Protein AF-A0AAP5H4G2-F1 (afdb_monomer_lite)

Secondary structure (DSSP, 8-state):
--SSTTTS----SHHHHTTSEEEEGGGTEEEE-SS---HHHHTSHHHHHTS-HHHHHHHHGGGS-SEEEE--TT--

Foldseek 3Di:
DPDPCVPAPWDPDPCVVQVAKTAGPVQQKIFGDPGADDPCNLPDPCLVPVDDPVVNVVVVVNPGTPDMDRRDPPDD

Radius of gyration: 14.71 Å; chains: 1; bounding box: 33×24×37 Å

Sequence (76 aa):
MSSMDEKTSYIRDDEAKMGVCYTFKDIQLSFWRPSALTEDKLKSEEFSTELNPENQEYEKRNLYFRTVAIASSGYY

Organism: Paenibacillus amylolyticus (NCBI:txid1451)

pLDDT: mean 87.9, s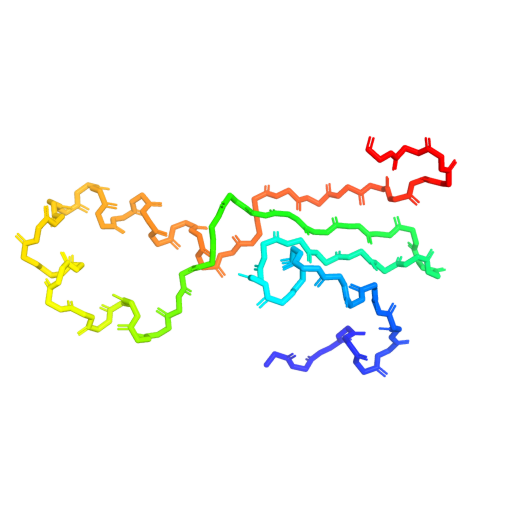td 11.28, range [43.38, 96.44]

Structure (mmCIF, N/CA/C/O backbone):
data_AF-A0AAP5H4G2-F1
#
_entry.id   AF-A0AAP5H4G2-F1
#
loop_
_atom_site.group_PDB
_atom_site.id
_atom_site.type_symbol
_atom_site.label_atom_id
_atom_site.label_alt_id
_atom_site.label_comp_id
_atom_site.label_asym_id
_atom_site.label_entity_id
_atom_site.label_seq_id
_atom_site.pdbx_PDB_ins_code
_atom_site.Cartn_x
_atom_site.Cartn_y
_atom_site.Cartn_z
_atom_site.occupancy
_atom_site.B_iso_or_equiv
_atom_site.auth_seq_id
_atom_site.auth_comp_id
_atom_site.auth_asym_id
_atom_site.auth_atom_id
_atom_site.pdbx_PDB_model_num
ATOM 1 N N . MET A 1 1 ? -8.876 -5.951 -6.480 1.00 43.38 1 MET A N 1
ATOM 2 C CA . MET A 1 1 ? -7.967 -4.993 -7.141 1.00 43.38 1 MET A CA 1
ATOM 3 C C . MET A 1 1 ? -7.137 -5.761 -8.172 1.00 43.38 1 MET A C 1
ATOM 5 O O . MET A 1 1 ? -5.934 -5.888 -8.018 1.00 43.38 1 MET A O 1
ATOM 9 N N . SER A 1 2 ? -7.789 -6.323 -9.199 1.00 52.59 2 SER A N 1
ATOM 10 C CA . SER A 1 2 ? -7.096 -6.833 -10.393 1.00 52.59 2 SER A CA 1
ATOM 11 C C . SER A 1 2 ? -6.877 -5.656 -11.327 1.00 52.59 2 SER A C 1
ATOM 13 O O . SER A 1 2 ? -7.866 -5.033 -11.709 1.00 52.59 2 SER A O 1
ATOM 15 N N . SER A 1 3 ? -5.626 -5.345 -11.680 1.00 67.69 3 SER A N 1
ATOM 16 C CA . SER A 1 3 ? -5.322 -4.776 -13.009 1.00 67.69 3 SER A CA 1
ATOM 17 C C . SER A 1 3 ? -3.833 -4.563 -13.308 1.00 67.69 3 SER A C 1
ATOM 19 O O . SER A 1 3 ? -3.506 -4.475 -14.489 1.00 67.69 3 SER A O 1
ATOM 21 N N . MET A 1 4 ? -2.938 -4.469 -12.314 1.00 73.56 4 MET A N 1
ATOM 22 C CA . MET A 1 4 ? -1.513 -4.150 -12.549 1.00 73.56 4 MET A CA 1
ATOM 23 C C . MET A 1 4 ? -0.526 -5.248 -12.155 1.00 73.56 4 MET A C 1
ATOM 25 O O . MET A 1 4 ? 0.351 -5.553 -12.955 1.00 73.56 4 MET A O 1
ATOM 29 N N . ASP A 1 5 ? -0.686 -5.868 -10.985 1.00 75.12 5 ASP A N 1
ATOM 30 C CA . ASP A 1 5 ? 0.187 -6.972 -10.537 1.00 75.12 5 ASP A CA 1
ATOM 31 C C . ASP A 1 5 ? 0.111 -8.190 -11.482 1.00 75.12 5 ASP A C 1
ATOM 33 O O . ASP A 1 5 ? 1.081 -8.902 -11.702 1.00 75.12 5 ASP A O 1
ATOM 37 N N . GLU A 1 6 ? -1.031 -8.371 -12.151 1.00 82.69 6 GLU A N 1
ATOM 38 C CA . GLU A 1 6 ? -1.208 -9.380 -13.205 1.00 82.69 6 GLU A CA 1
ATOM 39 C C . GLU A 1 6 ? -0.468 -9.035 -14.510 1.00 82.69 6 GLU A C 1
ATOM 41 O O . GLU A 1 6 ? -0.196 -9.920 -15.317 1.00 82.69 6 GLU A O 1
ATOM 46 N N . LYS A 1 7 ? -0.179 -7.749 -14.753 1.00 84.75 7 LYS A N 1
ATOM 47 C CA . LYS A 1 7 ? 0.396 -7.256 -16.017 1.00 84.75 7 LYS A CA 1
ATOM 48 C C . LYS A 1 7 ? 1.896 -7.015 -15.939 1.00 84.75 7 LYS A C 1
ATOM 50 O O . LYS A 1 7 ? 2.563 -7.051 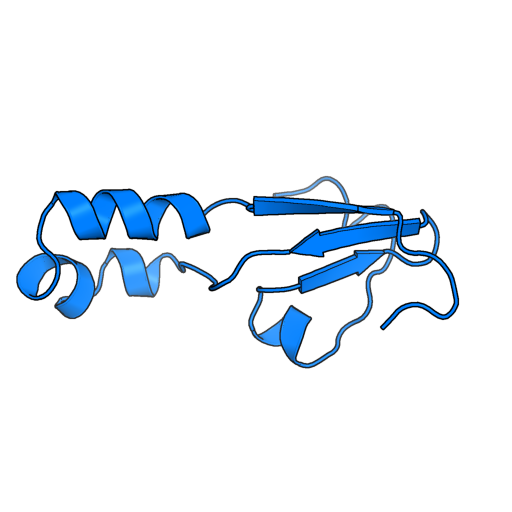-16.968 1.00 84.75 7 LYS 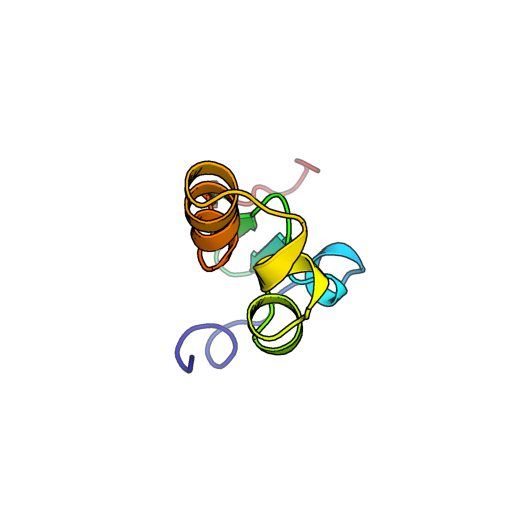A O 1
ATOM 55 N N . THR A 1 8 ? 2.417 -6.719 -14.754 1.00 85.94 8 THR A N 1
ATOM 56 C CA . THR A 1 8 ? 3.834 -6.431 -14.543 1.00 85.94 8 THR A CA 1
ATOM 57 C C . THR A 1 8 ? 4.232 -6.767 -13.115 1.00 85.94 8 THR A C 1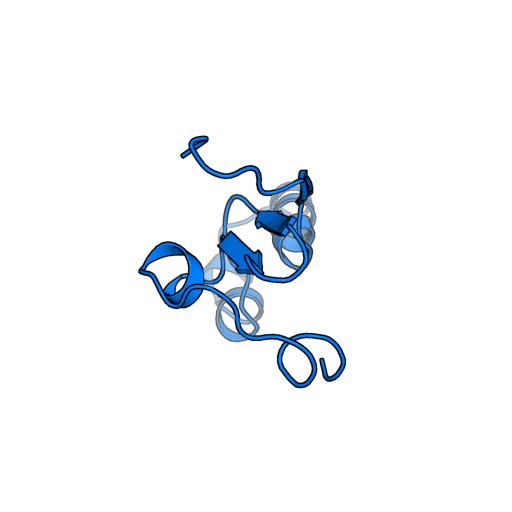
ATOM 59 O O . THR A 1 8 ? 3.505 -6.480 -12.167 1.00 85.94 8 THR A O 1
ATOM 62 N N . SER A 1 9 ? 5.430 -7.327 -12.960 1.00 89.25 9 SER A N 1
ATOM 63 C CA . SER A 1 9 ? 5.987 -7.592 -11.636 1.00 89.25 9 SER A CA 1
ATOM 64 C C . SER A 1 9 ? 6.402 -6.286 -10.955 1.00 89.25 9 SER A C 1
ATOM 66 O O . SER A 1 9 ? 6.791 -5.317 -11.613 1.00 89.25 9 SER A O 1
ATOM 68 N N . TYR A 1 10 ? 6.357 -6.276 -9.627 1.00 90.69 10 TYR A N 1
ATOM 69 C CA . TYR A 1 10 ? 6.901 -5.208 -8.791 1.00 90.69 10 TYR A CA 1
ATOM 70 C C . TYR A 1 10 ? 7.960 -5.760 -7.825 1.00 90.69 10 TYR A C 1
ATOM 72 O O . TYR A 1 10 ? 8.061 -6.970 -7.603 1.00 90.69 10 TYR A O 1
ATOM 80 N N . ILE A 1 11 ? 8.769 -4.872 -7.248 1.00 91.00 11 ILE A N 1
ATOM 81 C CA . ILE A 1 11 ? 9.798 -5.230 -6.261 1.00 91.00 11 ILE A CA 1
ATOM 82 C C . ILE A 1 11 ? 9.133 -5.661 -4.946 1.00 91.00 11 ILE A C 1
ATOM 84 O O . ILE A 1 11 ? 8.398 -4.892 -4.338 1.00 91.00 11 ILE A O 1
ATOM 88 N N . ARG A 1 12 ? 9.417 -6.882 -4.482 1.00 90.62 12 ARG A N 1
ATOM 89 C CA . ARG A 1 12 ? 8.851 -7.457 -3.246 1.00 90.62 12 ARG A CA 1
ATOM 90 C C . ARG A 1 12 ? 9.768 -7.261 -2.033 1.00 90.62 12 ARG A C 1
ATOM 92 O O . ARG A 1 12 ? 10.181 -8.233 -1.399 1.00 90.62 12 ARG A O 1
ATOM 99 N N . ASP A 1 13 ? 10.118 -6.013 -1.751 1.00 91.81 13 ASP A N 1
ATOM 100 C CA . ASP A 1 13 ? 10.906 -5.626 -0.577 1.00 91.81 13 ASP A CA 1
ATOM 101 C C . ASP A 1 13 ? 10.035 -5.459 0.684 1.00 91.81 13 ASP A C 1
ATOM 103 O O . ASP A 1 13 ? 8.853 -5.818 0.706 1.00 91.81 13 ASP A O 1
ATOM 107 N N . ASP A 1 14 ? 10.639 -4.975 1.768 1.00 90.62 14 ASP A N 1
ATOM 108 C CA . ASP A 1 14 ? 9.955 -4.815 3.050 1.00 90.62 14 ASP A CA 1
ATOM 109 C C . ASP A 1 14 ? 8.904 -3.697 3.025 1.00 90.62 14 ASP A C 1
ATOM 111 O O . ASP A 1 14 ? 7.852 -3.851 3.646 1.00 90.62 14 ASP A O 1
ATOM 115 N N . GLU A 1 15 ? 9.106 -2.633 2.244 1.00 90.81 15 GLU A N 1
ATOM 116 C CA . GLU A 1 15 ? 8.100 -1.581 2.068 1.00 90.81 15 GLU A CA 1
ATOM 117 C C . GLU A 1 15 ? 6.857 -2.112 1.343 1.00 90.81 15 GLU A C 1
ATOM 119 O O . GLU A 1 15 ? 5.721 -1.798 1.715 1.00 90.81 15 GLU A O 1
ATOM 124 N N . ALA A 1 16 ? 7.051 -2.975 0.346 1.00 91.50 16 ALA A N 1
ATOM 125 C CA . ALA A 1 16 ? 5.948 -3.613 -0.354 1.00 91.50 16 ALA A CA 1
ATOM 126 C C . ALA A 1 16 ? 5.214 -4.644 0.514 1.00 91.50 16 ALA A C 1
ATOM 128 O O . ALA A 1 16 ? 3.988 -4.751 0.437 1.00 91.50 16 ALA A O 1
ATOM 129 N N . LYS A 1 17 ? 5.927 -5.366 1.392 1.00 92.44 17 LYS A N 1
ATOM 130 C CA . LYS A 1 17 ? 5.303 -6.246 2.402 1.00 92.44 17 LYS A CA 1
ATOM 131 C C . LYS A 1 17 ? 4.498 -5.457 3.434 1.00 92.44 17 LYS A C 1
ATOM 133 O O . LYS A 1 17 ? 3.435 -5.910 3.846 1.00 92.44 17 LYS A O 1
ATOM 138 N N . MET A 1 18 ? 4.979 -4.277 3.824 1.00 91.69 18 MET A N 1
ATOM 139 C CA . MET A 1 18 ? 4.240 -3.329 4.669 1.00 91.69 18 MET A CA 1
ATOM 140 C C . MET A 1 18 ? 3.093 -2.638 3.918 1.00 91.69 18 MET A C 1
ATOM 142 O O . MET A 1 18 ? 2.260 -1.966 4.524 1.00 91.69 18 MET A O 1
ATOM 146 N N . GLY A 1 19 ? 3.039 -2.806 2.597 1.00 93.00 19 GLY A N 1
ATOM 147 C CA . GLY A 1 19 ? 2.028 -2.248 1.719 1.00 93.00 19 GLY A CA 1
ATOM 148 C C . GLY A 1 19 ? 2.112 -0.736 1.562 1.00 93.00 19 GLY A C 1
ATOM 149 O O . GLY A 1 19 ? 1.088 -0.112 1.287 1.00 93.00 19 GLY A O 1
ATOM 150 N N . VAL A 1 20 ? 3.283 -0.132 1.764 1.00 93.75 20 VAL A N 1
ATOM 151 C CA . VAL A 1 20 ? 3.477 1.326 1.703 1.00 93.75 20 VAL A CA 1
ATOM 152 C C . VAL A 1 20 ? 4.100 1.790 0.389 1.00 93.75 20 VAL A C 1
ATOM 154 O O . VAL A 1 20 ? 3.767 2.882 -0.069 1.00 93.75 20 VAL A O 1
ATOM 157 N N . CYS A 1 21 ? 4.913 0.951 -0.257 1.00 93.56 21 CYS A N 1
ATOM 158 C CA . CYS A 1 21 ? 5.569 1.254 -1.528 1.00 93.56 21 CYS A CA 1
ATOM 159 C C . CYS A 1 21 ? 5.426 0.090 -2.514 1.00 93.56 21 CYS A C 1
ATOM 161 O O . CYS A 1 21 ? 5.578 -1.068 -2.135 1.00 93.56 21 CYS A O 1
ATOM 163 N N . TYR A 1 22 ? 5.151 0.383 -3.784 1.00 92.69 22 TYR A N 1
ATOM 164 C CA . TYR A 1 22 ? 5.120 -0.615 -4.855 1.00 92.69 22 TYR A CA 1
ATOM 165 C C . TYR A 1 22 ? 5.808 -0.056 -6.093 1.00 92.69 22 TYR A C 1
ATOM 167 O O . TYR A 1 22 ? 5.288 0.856 -6.736 1.00 92.69 22 TYR A O 1
ATOM 175 N N . THR A 1 23 ? 6.960 -0.627 -6.445 1.00 91.69 23 THR A N 1
ATOM 176 C CA . THR A 1 23 ? 7.761 -0.179 -7.591 1.00 91.69 23 THR A CA 1
ATOM 177 C C . THR A 1 23 ? 7.745 -1.214 -8.712 1.00 91.69 23 THR A C 1
ATOM 179 O O . THR A 1 23 ? 8.282 -2.313 -8.570 1.00 91.69 23 THR A O 1
ATOM 182 N N . PHE A 1 24 ? 7.165 -0.837 -9.848 1.00 91.44 24 PHE A N 1
ATOM 183 C CA . PHE A 1 24 ? 7.082 -1.604 -11.087 1.00 91.44 24 PHE A CA 1
ATOM 184 C C . PHE A 1 24 ? 8.196 -1.150 -12.037 1.00 91.44 24 PHE A C 1
ATOM 186 O O . PHE A 1 24 ? 8.034 -0.199 -12.805 1.00 91.44 24 PHE A O 1
ATOM 193 N N . LYS A 1 25 ? 9.357 -1.812 -11.959 1.00 87.50 25 LYS A N 1
ATOM 194 C CA . LYS A 1 25 ? 10.571 -1.417 -12.697 1.00 87.50 25 LYS A CA 1
ATOM 195 C C . LYS A 1 25 ? 10.384 -1.432 -14.215 1.00 87.50 25 LYS A C 1
ATOM 197 O O . LYS A 1 25 ? 10.820 -0.493 -14.874 1.00 87.50 25 LYS A O 1
ATOM 202 N N . ASP A 1 26 ? 9.701 -2.444 -14.743 1.00 88.06 26 ASP A N 1
ATOM 203 C CA . ASP A 1 26 ? 9.562 -2.657 -16.192 1.00 88.06 26 ASP A CA 1
ATOM 204 C C . ASP A 1 26 ? 8.781 -1.534 -16.886 1.00 88.06 26 ASP A C 1
ATOM 206 O O . ASP A 1 26 ? 8.997 -1.255 -18.063 1.00 88.06 26 ASP A O 1
ATOM 210 N N . ILE A 1 27 ? 7.903 -0.858 -16.141 1.00 89.62 27 ILE A N 1
ATOM 211 C CA . ILE A 1 27 ? 7.100 0.273 -16.623 1.00 89.62 27 ILE A CA 1
ATOM 212 C C . ILE A 1 27 ? 7.485 1.602 -15.964 1.00 89.62 27 ILE A C 1
ATOM 214 O O . ILE A 1 27 ? 6.761 2.583 -16.110 1.00 89.62 27 ILE A O 1
ATOM 218 N N . GLN A 1 28 ? 8.602 1.635 -15.229 1.00 90.38 28 GLN A N 1
ATOM 219 C CA . GLN A 1 28 ? 9.136 2.828 -14.567 1.00 90.38 28 GLN A CA 1
ATOM 220 C C . GLN A 1 28 ? 8.099 3.574 -13.712 1.00 90.38 28 GLN A C 1
ATOM 222 O O . GLN A 1 28 ? 8.014 4.801 -13.749 1.00 90.38 28 GLN A O 1
ATOM 227 N N . LEU A 1 29 ? 7.316 2.844 -12.917 1.00 90.94 29 LEU A N 1
ATOM 228 C CA . LEU A 1 29 ? 6.259 3.421 -12.086 1.00 90.94 29 LEU A CA 1
ATOM 229 C C . LEU A 1 29 ? 6.421 3.014 -10.624 1.00 90.94 29 LEU A C 1
ATOM 231 O O . LEU A 1 29 ? 6.669 1.847 -10.329 1.00 90.94 29 LEU A O 1
ATOM 235 N N . SER A 1 30 ? 6.249 3.961 -9.707 1.00 92.06 30 SER A N 1
ATOM 236 C CA . SER A 1 30 ? 6.222 3.697 -8.270 1.00 92.06 30 SER A CA 1
ATOM 237 C C . SER A 1 30 ? 5.015 4.355 -7.614 1.00 92.06 30 SER A C 1
ATOM 239 O O . SER A 1 30 ? 4.648 5.483 -7.950 1.00 92.06 30 SER A O 1
ATOM 241 N N . PHE A 1 31 ? 4.397 3.637 -6.682 1.00 92.94 31 PHE A N 1
ATOM 242 C CA . PHE A 1 31 ? 3.297 4.118 -5.858 1.00 92.94 31 PHE A CA 1
ATOM 243 C C . PHE A 1 31 ? 3.721 4.140 -4.404 1.00 92.94 31 PHE A C 1
ATOM 245 O O . PHE A 1 31 ? 4.267 3.154 -3.913 1.00 92.94 31 PHE A O 1
ATOM 252 N N . TRP A 1 32 ? 3.406 5.227 -3.707 1.00 93.44 32 TRP A N 1
ATOM 253 C CA . TRP A 1 32 ? 3.766 5.380 -2.304 1.00 93.44 32 TRP A CA 1
ATOM 254 C C . TRP A 1 32 ? 2.628 5.959 -1.462 1.00 93.44 32 TRP A C 1
ATOM 256 O O . TRP A 1 32 ? 1.843 6.807 -1.908 1.00 93.44 32 TRP A O 1
ATOM 266 N N . ARG A 1 33 ? 2.549 5.502 -0.214 1.00 94.19 33 ARG A N 1
ATOM 267 C CA . ARG A 1 33 ? 1.727 6.060 0.864 1.00 94.19 33 ARG A CA 1
ATOM 268 C C . ARG A 1 33 ? 2.481 5.960 2.192 1.00 94.19 33 ARG A C 1
ATOM 270 O O . ARG A 1 33 ? 3.293 5.059 2.349 1.00 94.19 33 ARG A O 1
ATOM 277 N N . PRO A 1 34 ? 2.178 6.818 3.176 1.00 91.69 34 PRO A N 1
ATOM 278 C CA . PRO A 1 34 ? 2.911 6.827 4.442 1.00 91.69 34 PRO A CA 1
ATOM 279 C C . PRO A 1 34 ? 2.606 5.622 5.341 1.00 91.69 34 PRO A C 1
ATOM 281 O O . PRO A 1 34 ? 3.424 5.258 6.174 1.00 91.69 34 PRO A O 1
ATOM 284 N N . SER A 1 35 ? 1.423 5.019 5.209 1.00 92.50 35 SER A N 1
ATOM 285 C CA . SER A 1 35 ? 1.000 3.863 6.001 1.00 92.50 35 SER A CA 1
ATOM 286 C C . SER A 1 35 ? -0.041 3.066 5.228 1.00 92.50 35 SER A C 1
ATOM 288 O O . SER A 1 35 ? -0.784 3.630 4.424 1.00 92.50 35 SER A O 1
ATOM 290 N N . ALA A 1 36 ? -0.103 1.759 5.463 1.00 93.31 36 ALA A N 1
ATOM 291 C CA . ALA A 1 36 ? -1.177 0.917 4.966 1.00 93.31 36 ALA A CA 1
ATOM 292 C C . ALA A 1 36 ? -2.328 0.871 5.977 1.00 93.31 36 ALA A C 1
ATOM 294 O O . ALA A 1 36 ? -2.180 0.328 7.078 1.00 93.31 36 ALA A O 1
ATOM 295 N N . LEU A 1 37 ? -3.488 1.404 5.581 1.00 94.19 37 LEU A N 1
ATOM 296 C CA . LEU A 1 37 ? -4.728 1.189 6.319 1.00 94.19 37 LEU A CA 1
ATOM 297 C C . LEU A 1 37 ? -5.385 -0.107 5.831 1.00 94.19 37 LEU A C 1
ATOM 299 O O . LEU A 1 37 ? -5.849 -0.186 4.693 1.00 94.19 37 LEU A O 1
ATOM 303 N N . THR A 1 38 ? -5.370 -1.131 6.682 1.00 90.81 38 THR A N 1
ATOM 304 C CA . THR A 1 38 ? -5.998 -2.431 6.418 1.00 90.81 38 THR A CA 1
ATOM 305 C C . THR A 1 38 ? -7.436 -2.452 6.923 1.00 90.81 38 THR A C 1
ATOM 307 O O . THR A 1 38 ? -7.824 -1.647 7.771 1.00 90.81 38 THR A O 1
ATOM 310 N N . GLU A 1 39 ? -8.228 -3.401 6.428 1.00 90.62 39 GLU A N 1
ATOM 311 C CA . GLU A 1 39 ? -9.597 -3.601 6.906 1.00 90.62 39 GLU A CA 1
ATOM 312 C C . GLU A 1 39 ? -9.638 -3.954 8.404 1.00 90.62 39 GLU A C 1
ATOM 314 O O . GLU A 1 39 ? -10.492 -3.444 9.125 1.00 90.62 39 GLU A O 1
ATOM 319 N N . ASP A 1 40 ? -8.672 -4.738 8.891 1.00 92.69 40 ASP A N 1
ATOM 320 C CA . ASP A 1 40 ? -8.559 -5.079 10.315 1.00 92.69 40 ASP A CA 1
ATOM 321 C C . ASP A 1 40 ? -8.295 -3.845 11.185 1.00 92.69 40 ASP A C 1
ATOM 323 O O . ASP A 1 40 ? -8.906 -3.697 12.240 1.00 92.69 40 ASP A O 1
ATOM 327 N N . LYS A 1 41 ? -7.437 -2.918 10.728 1.00 92.06 41 LYS A N 1
ATOM 328 C CA . LYS A 1 41 ? -7.204 -1.642 11.423 1.00 92.06 41 LYS A CA 1
ATOM 329 C C . LYS A 1 41 ? -8.441 -0.749 11.397 1.00 92.06 41 LYS A C 1
ATOM 331 O O . LYS A 1 41 ? -8.752 -0.128 12.397 1.00 92.06 41 LYS A O 1
ATOM 336 N N . LEU A 1 42 ? -9.170 -0.702 10.283 1.00 93.00 42 LEU A N 1
ATOM 337 C CA . LEU A 1 42 ? -10.425 0.057 10.184 1.00 93.00 42 LEU A CA 1
ATOM 338 C C . LEU A 1 42 ? -11.510 -0.445 11.141 1.00 93.00 42 LEU A C 1
ATOM 340 O O . LEU A 1 42 ? -12.356 0.336 11.566 1.00 93.00 42 LEU A O 1
ATOM 344 N N . LYS A 1 43 ? -11.503 -1.745 11.450 1.00 94.12 43 LYS A N 1
ATOM 345 C CA . LYS A 1 43 ? -12.445 -2.388 12.374 1.00 94.12 43 LYS A CA 1
ATOM 346 C C . LYS A 1 43 ? -11.911 -2.485 13.805 1.00 94.12 43 LYS A C 1
ATOM 348 O O . LYS A 1 43 ? -12.597 -3.055 14.652 1.00 94.12 43 LYS A O 1
ATOM 353 N N . SER A 1 44 ? -10.703 -1.990 14.075 1.00 95.31 44 SER A N 1
ATOM 354 C CA . SER A 1 44 ? -10.107 -2.101 15.400 1.00 95.31 44 SER A CA 1
ATOM 355 C C . SER A 1 44 ? -10.799 -1.175 16.398 1.00 95.31 44 SER A C 1
ATOM 357 O O . SER A 1 44 ? -11.385 -0.143 16.045 1.00 95.31 44 SER A O 1
ATOM 359 N N . GLU A 1 45 ? -10.717 -1.556 17.671 1.00 94.75 45 GLU A N 1
ATOM 360 C CA . GLU A 1 45 ? -11.184 -0.712 18.765 1.00 94.75 45 GLU A CA 1
ATOM 361 C C . GLU A 1 45 ? -10.391 0.598 18.800 1.00 94.75 45 GLU A C 1
ATOM 363 O O . GLU A 1 45 ? -11.008 1.653 18.825 1.00 94.75 45 GLU A O 1
ATOM 368 N N . GLU A 1 46 ? -9.062 0.537 18.645 1.00 93.12 46 GLU A N 1
ATOM 369 C CA . GLU A 1 46 ? -8.163 1.700 18.556 1.00 93.12 46 GLU A CA 1
ATOM 370 C C . GLU A 1 46 ? -8.660 2.747 17.543 1.00 93.12 46 GLU A C 1
ATOM 372 O O . GLU A 1 46 ? -8.814 3.923 17.872 1.00 93.12 46 GLU A O 1
ATOM 377 N N . PHE A 1 47 ? -9.003 2.328 16.319 1.00 92.88 47 PHE A N 1
ATOM 378 C CA . PHE A 1 47 ? -9.499 3.249 15.295 1.00 92.88 47 PHE A CA 1
ATOM 379 C C . PHE A 1 47 ? -10.837 3.889 15.687 1.00 92.88 47 PHE A C 1
ATOM 381 O O . PHE A 1 47 ? -11.097 5.049 15.367 1.00 92.88 47 PHE A O 1
ATOM 388 N N . SER A 1 48 ? -11.686 3.137 16.386 1.00 91.62 48 SER A N 1
ATOM 389 C CA . SER A 1 48 ? -13.041 3.559 16.741 1.00 91.62 48 SER A CA 1
ATOM 390 C C . SER A 1 48 ? -13.097 4.414 18.010 1.00 91.62 48 SER A C 1
ATOM 392 O O . SER A 1 48 ? -13.961 5.286 18.105 1.00 91.62 48 SER A O 1
ATOM 394 N N . THR A 1 49 ? -12.221 4.163 18.987 1.00 92.38 49 THR A N 1
ATOM 395 C CA . THR A 1 49 ? -12.291 4.749 20.335 1.00 92.38 49 THR A CA 1
ATOM 396 C C . THR A 1 49 ? -11.169 5.740 20.625 1.00 92.38 49 THR A C 1
ATOM 398 O O . THR A 1 49 ? -11.399 6.700 21.361 1.00 92.38 49 THR A O 1
ATOM 401 N N . GLU A 1 50 ? -9.981 5.558 20.042 1.00 93.81 50 GLU A N 1
ATOM 402 C CA . GLU A 1 50 ? -8.808 6.397 20.329 1.00 93.81 50 GLU A CA 1
ATOM 403 C C . GLU A 1 50 ? -8.639 7.543 19.323 1.00 93.81 50 GLU A C 1
ATOM 405 O O . GLU A 1 50 ? -8.043 8.576 19.639 1.00 93.81 50 GLU A O 1
ATOM 410 N N . LEU A 1 51 ? -9.207 7.410 18.121 1.00 94.00 51 LEU A N 1
ATOM 411 C CA . LEU A 1 51 ? -9.189 8.462 17.108 1.00 94.00 51 LEU A CA 1
ATOM 412 C C . LEU A 1 51 ? -10.481 9.278 17.126 1.00 94.00 51 LEU A C 1
ATOM 414 O O . LEU A 1 51 ? -11.584 8.745 17.023 1.00 94.00 51 LEU A O 1
ATOM 418 N N . ASN A 1 52 ? -10.339 10.604 17.167 1.00 95.94 52 ASN A N 1
ATOM 419 C CA . ASN A 1 52 ? -11.456 11.508 16.909 1.00 95.94 52 ASN A CA 1
ATOM 420 C C . ASN A 1 52 ? -11.885 11.445 15.419 1.00 95.94 52 ASN A C 1
ATOM 422 O O . ASN A 1 52 ? -11.111 10.979 14.577 1.00 95.94 52 ASN A O 1
ATOM 426 N N . PRO A 1 53 ? -13.083 11.942 15.056 1.00 95.38 53 PRO A N 1
ATOM 427 C CA . PRO A 1 53 ? -13.576 11.856 13.679 1.00 95.38 53 PRO A CA 1
ATOM 428 C C . PRO A 1 53 ? -12.659 12.495 12.624 1.00 95.38 53 PRO A C 1
ATOM 430 O O . PRO A 1 53 ? -12.533 11.967 11.524 1.00 95.38 53 PRO A O 1
ATOM 433 N N . GLU A 1 54 ? -11.983 13.602 12.944 1.00 96.44 54 GLU A N 1
ATOM 434 C CA . GLU A 1 54 ? -11.045 14.257 12.021 1.00 96.44 54 GLU A CA 1
ATOM 435 C C . GLU A 1 54 ? -9.833 13.362 11.727 1.00 96.44 54 GLU A C 1
ATOM 437 O O . GLU A 1 54 ? -9.451 13.179 10.569 1.00 96.44 54 GLU A O 1
ATOM 442 N N . ASN A 1 55 ? -9.275 12.741 12.765 1.00 94.75 55 ASN A N 1
ATOM 443 C CA . ASN A 1 55 ? -8.159 11.813 12.647 1.00 94.75 55 ASN A CA 1
ATOM 444 C C . ASN A 1 55 ? -8.572 10.528 11.920 1.00 94.75 55 ASN A C 1
ATOM 446 O O . ASN A 1 55 ? -7.806 10.028 11.100 1.00 94.75 55 ASN A O 1
ATOM 450 N N . GLN A 1 56 ? -9.789 10.023 12.147 1.00 94.94 56 GLN A N 1
ATOM 451 C CA . GLN A 1 56 ? -10.322 8.885 11.392 1.00 94.94 56 GLN A CA 1
ATOM 452 C C . GLN A 1 56 ? -10.401 9.201 9.890 1.00 94.94 56 GLN A C 1
ATOM 454 O O . GLN A 1 56 ? -9.983 8.389 9.063 1.00 94.94 56 GLN A O 1
ATOM 459 N N . GLU A 1 57 ? -10.895 10.384 9.515 1.00 94.75 57 GLU A N 1
ATOM 460 C CA . GLU A 1 57 ? -10.932 10.821 8.112 1.00 94.75 57 GLU A CA 1
ATOM 461 C C . GLU A 1 57 ? -9.531 11.044 7.531 1.00 94.75 57 GLU A C 1
ATOM 463 O O . GLU A 1 57 ? -9.278 10.726 6.364 1.00 94.75 57 GLU A O 1
ATOM 468 N N . TYR A 1 58 ? -8.592 11.553 8.332 1.00 93.38 58 TYR A N 1
ATOM 469 C CA . TYR A 1 58 ? -7.198 11.682 7.919 1.00 93.38 58 TYR A CA 1
ATOM 470 C C . TYR A 1 58 ? -6.564 10.315 7.631 1.00 93.38 58 TYR A C 1
ATOM 472 O O . TYR A 1 58 ? -5.947 10.137 6.576 1.00 93.38 58 TYR A O 1
ATOM 480 N N . GLU A 1 59 ? -6.767 9.334 8.510 1.00 93.38 59 GLU A N 1
ATOM 481 C CA . GLU A 1 59 ? -6.263 7.973 8.331 1.00 93.38 59 GLU A CA 1
ATOM 482 C C . GLU A 1 59 ? -6.886 7.281 7.118 1.00 93.38 59 GLU A C 1
ATOM 484 O O . GLU A 1 59 ? -6.173 6.631 6.353 1.00 93.38 59 GLU A O 1
ATOM 489 N N . LYS A 1 60 ? -8.180 7.487 6.837 1.00 93.62 60 LYS A N 1
ATOM 490 C CA . LYS A 1 60 ? -8.840 6.935 5.636 1.00 93.62 60 LYS A CA 1
ATOM 491 C C . LYS A 1 60 ? -8.172 7.355 4.326 1.00 93.62 60 LYS A C 1
ATOM 493 O O . LYS A 1 60 ? -8.264 6.622 3.343 1.00 93.62 60 LYS A O 1
ATOM 498 N N . ARG A 1 61 ? -7.427 8.467 4.287 1.00 92.19 61 ARG A N 1
ATOM 499 C CA . ARG A 1 61 ? -6.625 8.851 3.105 1.00 92.19 61 ARG A CA 1
ATOM 500 C C . ARG A 1 61 ? -5.559 7.808 2.759 1.00 92.19 61 ARG A C 1
ATOM 502 O O . ARG A 1 61 ? -5.167 7.708 1.602 1.00 92.19 61 ARG A O 1
AT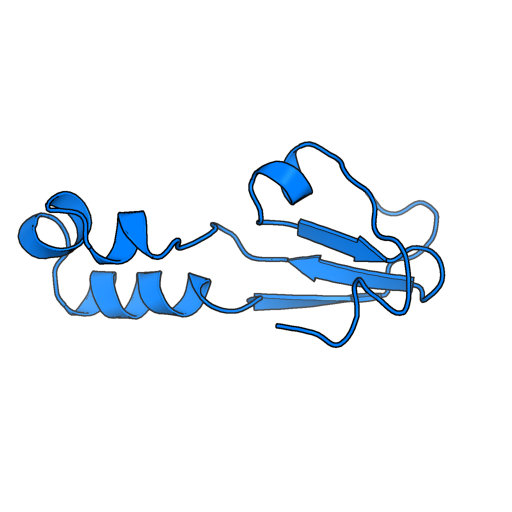OM 509 N N . ASN A 1 62 ? -5.121 7.015 3.736 1.00 93.50 62 ASN A N 1
ATOM 510 C CA . ASN A 1 62 ? -4.148 5.937 3.568 1.00 93.50 62 ASN A CA 1
ATOM 511 C C . ASN A 1 62 ? -4.753 4.661 2.947 1.00 93.50 62 ASN A C 1
ATOM 513 O O . ASN A 1 62 ? -4.021 3.707 2.677 1.00 93.50 62 ASN A O 1
ATOM 517 N N . LEU A 1 63 ? -6.061 4.637 2.649 1.00 92.44 63 LEU A N 1
ATOM 518 C CA . LEU A 1 63 ? -6.670 3.628 1.767 1.00 92.44 63 LEU A CA 1
ATOM 519 C C . LEU A 1 63 ? -6.124 3.701 0.337 1.00 92.44 63 LEU A C 1
ATOM 521 O O . LEU A 1 63 ? -6.123 2.698 -0.373 1.00 92.44 63 LEU A O 1
ATOM 525 N N . TYR A 1 64 ? -5.642 4.875 -0.068 1.00 91.75 64 TYR A N 1
ATOM 526 C CA . TYR A 1 64 ? -5.132 5.144 -1.404 1.00 91.75 64 TYR A CA 1
ATOM 527 C C . TYR A 1 64 ? -3.647 5.505 -1.362 1.00 91.75 64 TYR A C 1
ATOM 529 O O . TYR A 1 64 ? -3.105 5.920 -0.334 1.00 91.75 64 TYR A O 1
ATOM 537 N N . PHE A 1 65 ? -2.979 5.363 -2.506 1.00 93.50 65 PHE A N 1
ATOM 538 C CA . PHE A 1 65 ? -1.635 5.901 -2.675 1.00 93.50 65 PHE A CA 1
ATOM 539 C C . PHE A 1 65 ? -1.684 7.423 -2.724 1.00 93.50 65 PHE A C 1
ATOM 541 O O . PHE A 1 65 ? -2.528 8.000 -3.411 1.00 93.50 65 PHE A O 1
ATOM 548 N N . ARG A 1 66 ? -0.777 8.072 -1.989 1.00 92.81 66 ARG A N 1
ATOM 549 C CA . ARG A 1 66 ? -0.661 9.537 -1.990 1.00 92.81 66 ARG A CA 1
ATOM 550 C C . ARG A 1 66 ? 0.200 10.033 -3.142 1.00 92.81 66 ARG A C 1
ATOM 552 O O . ARG A 1 66 ? -0.016 11.140 -3.625 1.00 92.81 66 ARG A O 1
ATOM 559 N N . THR A 1 67 ? 1.149 9.212 -3.577 1.00 93.00 67 THR A N 1
ATOM 560 C CA . THR A 1 67 ? 2.134 9.585 -4.585 1.00 93.00 67 THR A CA 1
ATOM 561 C C . THR A 1 67 ? 2.191 8.539 -5.683 1.00 93.00 67 THR A C 1
ATOM 563 O O . THR A 1 67 ? 2.193 7.336 -5.413 1.00 93.00 67 THR A O 1
ATOM 566 N N . VAL A 1 68 ? 2.287 9.027 -6.918 1.00 92.25 68 VAL A N 1
ATOM 567 C CA . VAL A 1 68 ? 2.690 8.263 -8.097 1.00 92.25 68 VAL A CA 1
ATOM 568 C C . VAL A 1 68 ? 3.946 8.929 -8.648 1.00 92.25 68 VAL A C 1
ATOM 570 O O . VAL A 1 68 ? 3.957 10.145 -8.835 1.00 92.25 68 VAL A O 1
ATOM 573 N N . ALA A 1 69 ? 5.001 8.158 -8.881 1.00 90.81 69 ALA A N 1
ATOM 574 C CA . ALA A 1 69 ? 6.291 8.661 -9.336 1.00 90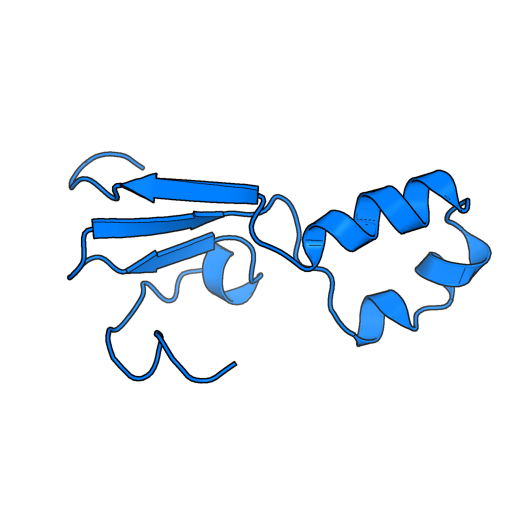.81 69 ALA A CA 1
ATOM 575 C C . ALA A 1 69 ? 6.832 7.843 -10.512 1.00 90.81 69 ALA A C 1
ATOM 577 O O . ALA A 1 69 ? 6.540 6.653 -10.643 1.00 90.81 69 ALA A O 1
ATOM 578 N N . ILE A 1 70 ? 7.658 8.483 -11.343 1.00 88.62 70 ILE A N 1
ATOM 579 C CA . ILE A 1 70 ? 8.437 7.791 -12.372 1.00 88.62 70 ILE A CA 1
ATOM 580 C C . ILE A 1 70 ? 9.636 7.136 -11.683 1.00 88.62 70 ILE A C 1
ATOM 582 O O . ILE A 1 70 ? 10.498 7.825 -11.136 1.00 88.62 70 ILE A O 1
ATOM 586 N N . ALA A 1 71 ? 9.688 5.808 -11.702 1.00 78.38 71 ALA A N 1
ATOM 587 C CA . ALA A 1 71 ? 10.796 5.043 -11.152 1.00 78.38 71 ALA A CA 1
ATOM 588 C C . ALA A 1 71 ? 11.966 5.058 -12.146 1.00 78.38 71 ALA A C 1
ATOM 590 O O . ALA A 1 71 ? 11.974 4.316 -13.128 1.00 78.38 71 ALA A O 1
ATOM 591 N N . SER A 1 72 ? 12.952 5.922 -11.904 1.00 72.81 72 SER A N 1
ATOM 592 C CA . SER A 1 72 ? 14.183 5.974 -12.696 1.00 72.81 72 SER A CA 1
ATOM 593 C C . SER A 1 72 ? 15.259 5.070 -12.095 1.00 72.81 72 SER A C 1
ATOM 595 O O . SER A 1 72 ? 15.399 4.964 -10.876 1.00 72.81 72 SER A O 1
ATOM 597 N N . SER A 1 73 ? 16.056 4.428 -12.947 1.00 64.12 73 SER A N 1
ATOM 598 C CA . SER A 1 73 ? 17.204 3.639 -12.505 1.00 64.12 73 SER A CA 1
ATOM 599 C C . SER A 1 73 ? 18.228 4.537 -11.801 1.00 64.12 73 SER A C 1
ATOM 601 O O . SER A 1 73 ? 18.822 5.403 -12.441 1.00 64.12 73 SER A O 1
ATOM 603 N N . GLY A 1 74 ? 18.454 4.312 -10.503 1.00 64.44 74 GLY A N 1
ATOM 604 C CA . GLY A 1 74 ? 19.481 5.008 -9.715 1.00 64.44 74 GLY A CA 1
ATOM 605 C C . GLY A 1 74 ? 18.966 6.047 -8.715 1.00 64.44 74 GLY A C 1
ATOM 606 O O . GLY A 1 74 ? 19.782 6.619 -8.001 1.00 64.44 74 GLY A O 1
ATOM 607 N N . TYR A 1 75 ? 17.651 6.265 -8.626 1.00 54.69 75 TYR A N 1
ATOM 608 C CA . TYR A 1 75 ? 17.035 6.989 -7.512 1.00 54.69 75 TYR A CA 1
ATOM 609 C C . TYR A 1 75 ? 16.416 5.978 -6.540 1.00 54.69 75 TYR A C 1
ATOM 611 O O . TYR A 1 75 ? 15.495 5.252 -6.918 1.00 54.69 75 TYR A O 1
ATOM 619 N N . TYR A 1 76 ? 16.963 5.926 -5.325 1.00 48.00 76 TYR A N 1
ATOM 620 C CA . TYR A 1 76 ? 16.389 5.266 -4.153 1.00 48.00 76 TYR A CA 1
ATOM 621 C C . TYR A 1 76 ? 16.209 6.326 -3.072 1.00 48.00 76 TYR A C 1
ATOM 623 O O . TYR A 1 76 ? 17.188 7.079 -2.851 1.00 48.00 76 TYR A O 1
#